Protein AF-A0A382ZQW2-F1 (afdb_monomer)

Structure (mmCIF, N/CA/C/O backbone):
data_AF-A0A382ZQW2-F1
#
_entry.id   AF-A0A382ZQW2-F1
#
loop_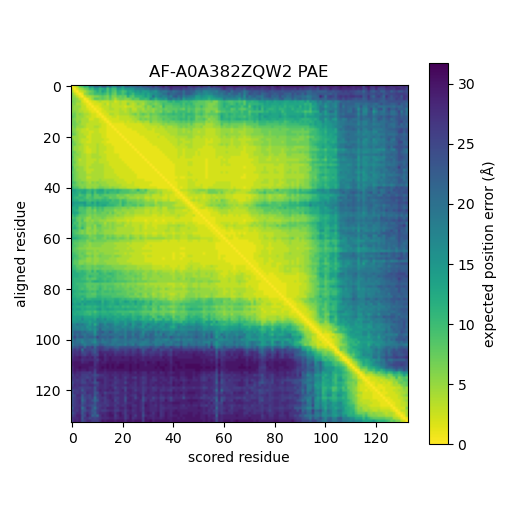
_atom_site.group_PDB
_atom_site.id
_atom_site.type_symbol
_atom_site.label_atom_id
_atom_site.label_alt_id
_atom_site.label_comp_id
_atom_site.label_asym_id
_atom_site.label_entity_id
_atom_site.label_seq_id
_atom_site.pdbx_PDB_ins_code
_atom_site.Cartn_x
_atom_site.Cartn_y
_atom_site.Cartn_z
_atom_site.occupancy
_atom_site.B_iso_or_equiv
_atom_site.auth_seq_id
_atom_site.auth_comp_id
_atom_site.auth_asym_id
_atom_site.auth_atom_id
_atom_site.pdbx_PDB_model_num
ATOM 1 N N . SER A 1 1 ? 8.620 21.632 -29.707 1.00 49.97 1 SER A N 1
ATOM 2 C CA . SER A 1 1 ? 8.388 20.172 -29.720 1.00 49.97 1 SER A CA 1
ATOM 3 C C . SER A 1 1 ? 9.063 19.569 -28.496 1.00 49.97 1 SER A C 1
ATOM 5 O O . SER A 1 1 ? 10.116 20.050 -28.101 1.00 49.97 1 SER A O 1
ATOM 7 N N . GLY A 1 2 ? 8.443 18.595 -27.824 1.00 59.66 2 GLY A N 1
ATOM 8 C CA . GLY A 1 2 ? 9.105 17.899 -26.714 1.00 59.66 2 GLY A CA 1
ATOM 9 C C . GLY A 1 2 ? 9.837 16.687 -27.275 1.00 59.66 2 GLY A C 1
ATOM 10 O O . GLY A 1 2 ? 9.207 15.895 -27.972 1.00 59.66 2 GLY A O 1
ATOM 11 N N . LYS A 1 3 ? 11.140 16.556 -27.000 1.00 65.94 3 LYS A N 1
ATOM 12 C CA . LYS A 1 3 ? 11.990 15.476 -27.540 1.00 65.94 3 LYS A CA 1
ATOM 13 C C . LYS A 1 3 ? 11.470 14.061 -27.207 1.00 65.94 3 LYS A C 1
ATOM 15 O O . LYS A 1 3 ? 11.739 13.139 -27.963 1.00 65.94 3 LYS A O 1
ATOM 20 N N . SER A 1 4 ? 10.660 13.921 -26.152 1.00 67.00 4 SER A N 1
ATOM 21 C CA . SER A 1 4 ? 10.093 12.649 -25.668 1.00 67.00 4 SER 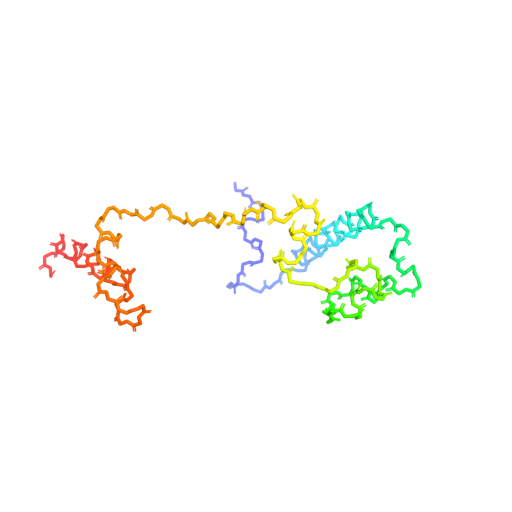A CA 1
ATOM 22 C C . SER A 1 4 ? 8.554 12.620 -25.661 1.00 67.00 4 SER A C 1
ATOM 24 O O . SER A 1 4 ? 7.954 11.952 -24.830 1.00 67.00 4 SER A O 1
ATOM 26 N N . LYS A 1 5 ? 7.876 13.352 -26.562 1.00 71.62 5 LYS A N 1
ATOM 27 C CA . LYS A 1 5 ? 6.392 13.369 -26.634 1.00 71.62 5 LYS A CA 1
ATOM 28 C C . LYS A 1 5 ? 5.744 12.027 -27.025 1.00 71.62 5 LYS A C 1
ATOM 30 O O . LYS A 1 5 ? 4.535 11.901 -26.895 1.00 71.62 5 LYS A O 1
ATOM 35 N N . SER A 1 6 ? 6.531 11.055 -27.482 1.00 78.25 6 SER A N 1
ATOM 36 C CA . SER A 1 6 ? 6.094 9.689 -27.814 1.00 78.25 6 SER A CA 1
ATOM 37 C C . SER A 1 6 ? 6.740 8.653 -26.882 1.00 78.25 6 SER A C 1
ATOM 39 O O . SER A 1 6 ? 7.195 7.613 -27.348 1.00 78.25 6 SER A O 1
ATOM 41 N N . PHE A 1 7 ? 6.875 8.981 -25.594 1.00 83.62 7 PHE A N 1
ATOM 42 C CA . PHE A 1 7 ? 7.412 8.071 -24.580 1.00 83.62 7 PHE A CA 1
ATOM 43 C C . PHE A 1 7 ? 6.539 6.810 -24.491 1.00 83.62 7 PHE A C 1
ATOM 45 O O . PHE A 1 7 ? 5.352 6.932 -24.192 1.00 83.62 7 PHE A O 1
ATOM 52 N N . LEU A 1 8 ? 7.125 5.637 -24.768 1.00 84.00 8 LEU A N 1
ATOM 53 C CA . LEU A 1 8 ? 6.441 4.329 -24.776 1.00 84.00 8 LEU A CA 1
ATOM 54 C C . LEU A 1 8 ? 5.144 4.307 -25.611 1.00 84.00 8 LEU A C 1
ATOM 56 O O . LEU A 1 8 ? 4.110 3.797 -25.186 1.00 84.00 8 LEU A O 1
ATOM 60 N N . ASP A 1 9 ? 5.208 4.888 -26.811 1.00 87.75 9 ASP A N 1
ATOM 61 C CA . ASP A 1 9 ? 4.132 4.843 -27.806 1.00 87.75 9 ASP A CA 1
ATOM 62 C C . ASP A 1 9 ? 3.810 3.381 -28.200 1.00 87.75 9 ASP A C 1
ATOM 64 O O . ASP A 1 9 ? 4.690 2.708 -28.743 1.00 87.75 9 ASP A O 1
ATOM 68 N N . PRO A 1 10 ? 2.575 2.883 -27.973 1.00 88.06 10 PRO A N 1
ATOM 69 C CA . PRO A 1 10 ? 2.223 1.475 -28.184 1.00 88.06 10 PRO A CA 1
ATOM 70 C C . PRO A 1 10 ? 2.222 1.059 -29.662 1.00 88.06 10 PRO A C 1
ATOM 72 O O . PRO A 1 10 ? 2.138 -0.128 -29.967 1.00 88.06 10 PRO A O 1
ATOM 75 N N . PHE A 1 11 ? 2.309 2.019 -30.588 1.00 90.56 11 PHE A N 1
ATOM 76 C CA . PHE A 1 11 ? 2.352 1.766 -32.029 1.00 90.56 11 PHE A CA 1
ATOM 77 C C . PHE A 1 11 ? 3.777 1.712 -32.593 1.00 90.56 11 PHE A C 1
ATOM 79 O O . PHE A 1 11 ? 3.958 1.608 -33.808 1.00 90.56 11 PHE A O 1
ATOM 86 N N . LYS A 1 12 ? 4.806 1.818 -31.744 1.00 86.19 12 LYS A N 1
ATOM 87 C CA . LYS A 1 12 ? 6.217 1.799 -32.149 1.00 86.19 12 LYS A CA 1
ATOM 88 C C . LYS A 1 12 ? 6.992 0.760 -31.353 1.00 86.19 12 LYS A C 1
ATOM 90 O O . LYS A 1 12 ? 6.625 0.407 -30.241 1.00 86.19 12 LYS A O 1
ATOM 95 N N . ALA A 1 13 ? 8.101 0.301 -31.930 1.00 88.00 13 ALA A N 1
ATOM 96 C CA . ALA A 1 13 ? 9.056 -0.511 -31.191 1.00 88.00 13 ALA A CA 1
ATOM 97 C C . ALA A 1 13 ? 9.610 0.278 -29.994 1.00 88.00 13 ALA A C 1
ATOM 99 O O . ALA A 1 13 ? 9.886 1.479 -30.095 1.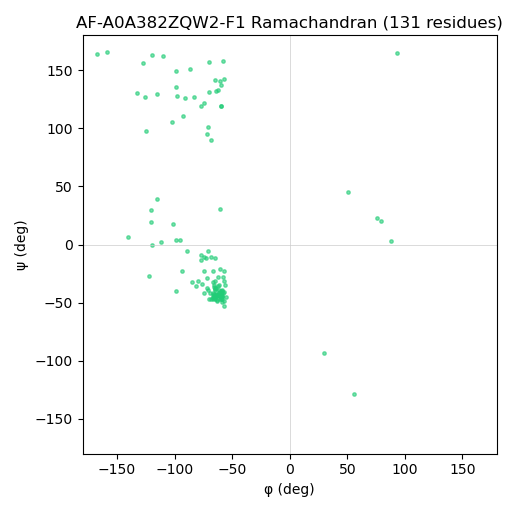00 88.00 13 ALA A O 1
ATOM 100 N N . GLU A 1 14 ? 9.776 -0.415 -28.872 1.00 88.44 14 GLU A N 1
ATOM 101 C CA . GLU A 1 14 ? 10.271 0.176 -27.636 1.00 88.44 14 GLU A CA 1
ATOM 102 C C . GLU A 1 14 ? 11.720 0.659 -27.788 1.00 88.44 14 GLU A C 1
ATOM 104 O O . GLU A 1 14 ? 12.560 0.015 -28.424 1.00 88.44 14 GLU A O 1
ATOM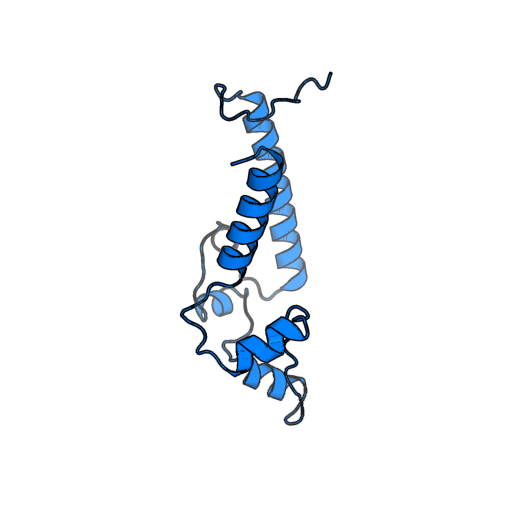 109 N N . LYS A 1 15 ? 12.023 1.803 -27.171 1.00 90.12 15 LYS A N 1
ATOM 110 C CA . LYS A 1 15 ? 13.374 2.369 -27.118 1.00 90.12 15 LYS A CA 1
ATOM 111 C C . LYS A 1 15 ? 14.020 2.021 -25.788 1.00 90.12 15 LYS A C 1
ATOM 113 O O . LYS A 1 15 ? 13.397 2.190 -24.740 1.00 90.12 15 LYS A O 1
ATOM 118 N N . LYS A 1 16 ? 15.283 1.591 -25.815 1.00 91.00 16 LYS A N 1
ATOM 119 C CA . LYS A 1 16 ? 16.018 1.212 -24.598 1.00 91.00 16 LYS A CA 1
ATOM 120 C C . LYS A 1 16 ? 16.099 2.369 -23.603 1.00 91.00 16 LYS A C 1
ATOM 122 O O . LYS A 1 16 ? 15.885 2.158 -22.414 1.00 91.00 16 LYS A O 1
ATOM 127 N N . GLU A 1 17 ? 16.298 3.588 -24.097 1.00 89.19 17 GLU A N 1
ATOM 128 C CA . GLU A 1 17 ? 16.388 4.794 -23.272 1.00 89.19 17 GLU A CA 1
ATOM 129 C C . GLU A 1 17 ? 15.072 5.085 -22.533 1.00 89.19 17 GLU A C 1
ATOM 131 O O . GLU A 1 17 ? 15.082 5.510 -21.377 1.00 89.19 17 GLU A O 1
ATOM 136 N N . ASP A 1 18 ? 13.928 4.830 -23.179 1.00 90.31 18 ASP A N 1
ATOM 137 C CA . ASP A 1 18 ? 12.612 5.031 -22.569 1.00 90.31 18 ASP A CA 1
ATOM 138 C C . ASP A 1 18 ? 12.345 3.980 -21.476 1.00 90.31 18 ASP A C 1
ATOM 140 O O . ASP A 1 18 ? 11.842 4.320 -20.403 1.00 90.31 18 ASP A O 1
ATOM 144 N N . ILE A 1 19 ? 12.749 2.723 -21.707 1.00 92.44 19 ILE A N 1
ATOM 145 C CA . ILE A 1 19 ? 12.656 1.634 -20.720 1.00 92.44 19 ILE A CA 1
ATOM 146 C C . ILE A 1 19 ? 13.531 1.931 -19.500 1.00 92.44 19 ILE A C 1
ATOM 148 O O . ILE A 1 19 ? 13.072 1.798 -18.366 1.00 92.44 19 ILE A O 1
ATOM 152 N N . GLU A 1 20 ? 14.785 2.332 -19.706 1.00 94.06 20 GLU A N 1
ATOM 153 C CA . GLU A 1 20 ? 15.708 2.670 -18.617 1.00 94.06 20 GLU A CA 1
ATOM 154 C C . GLU A 1 20 ? 15.174 3.830 -17.780 1.00 94.06 20 GLU A C 1
ATOM 156 O O . GLU A 1 20 ? 15.122 3.745 -16.550 1.00 94.06 20 GLU A O 1
ATOM 161 N N . ARG A 1 21 ? 14.679 4.885 -18.438 1.00 92.50 21 ARG A N 1
ATOM 162 C CA . ARG A 1 21 ? 14.041 6.012 -17.755 1.00 92.50 21 ARG A CA 1
ATOM 163 C C . ARG A 1 21 ? 12.819 5.569 -16.952 1.00 92.50 21 ARG A C 1
ATOM 165 O O . ARG A 1 21 ? 12.647 6.026 -15.823 1.00 92.50 21 ARG A O 1
ATOM 172 N N . LEU A 1 22 ? 11.979 4.694 -17.507 1.00 94.19 22 LEU A N 1
ATOM 173 C CA . LEU A 1 22 ? 10.812 4.168 -16.802 1.00 94.19 22 LEU A CA 1
ATOM 174 C C . LEU A 1 22 ? 11.225 3.354 -15.569 1.00 94.19 22 LEU A C 1
ATOM 176 O O . LEU A 1 22 ? 10.644 3.547 -14.504 1.00 94.19 22 LEU A O 1
ATOM 180 N N . LYS A 1 23 ? 12.235 2.488 -15.690 1.00 95.75 23 LYS A N 1
ATOM 181 C CA . LYS A 1 23 ? 12.742 1.682 -14.571 1.00 95.75 23 LYS A CA 1
ATOM 182 C C . LYS A 1 23 ? 13.252 2.550 -13.427 1.00 95.75 23 LYS A C 1
ATOM 184 O O . LYS A 1 23 ? 12.903 2.287 -12.286 1.00 95.75 23 LYS A O 1
ATOM 189 N N . ILE A 1 24 ? 13.990 3.621 -13.726 1.00 96.81 24 ILE A N 1
ATOM 190 C CA . ILE A 1 24 ? 14.457 4.574 -12.705 1.00 96.81 24 ILE A CA 1
ATOM 191 C C . ILE A 1 24 ? 13.272 5.196 -11.955 1.00 96.81 24 ILE A C 1
ATOM 193 O O . ILE A 1 24 ? 13.289 5.284 -10.731 1.00 96.81 24 ILE A O 1
ATOM 197 N N . ILE A 1 25 ? 12.227 5.605 -12.677 1.00 96.38 25 ILE A N 1
ATOM 198 C CA . ILE A 1 25 ? 11.020 6.181 -12.068 1.00 96.38 25 ILE A CA 1
ATOM 199 C C . ILE A 1 25 ? 10.300 5.142 -11.196 1.00 96.38 25 ILE A C 1
ATOM 201 O O . ILE A 1 25 ? 9.867 5.466 -10.093 1.00 96.38 25 ILE A O 1
ATOM 205 N N . GLN A 1 26 ? 10.171 3.901 -11.670 1.00 96.62 26 GLN A N 1
ATOM 206 C CA . GLN A 1 26 ? 9.530 2.822 -10.913 1.00 96.62 26 GLN A CA 1
ATOM 207 C C . GLN A 1 26 ? 10.302 2.473 -9.638 1.00 96.62 26 GLN A C 1
ATOM 209 O O . GLN A 1 26 ? 9.672 2.337 -8.592 1.00 96.62 26 GLN A O 1
ATOM 214 N N . GLU A 1 27 ? 11.633 2.405 -9.703 1.00 96.88 27 GLU A N 1
ATOM 215 C CA . GLU A 1 27 ? 12.491 2.156 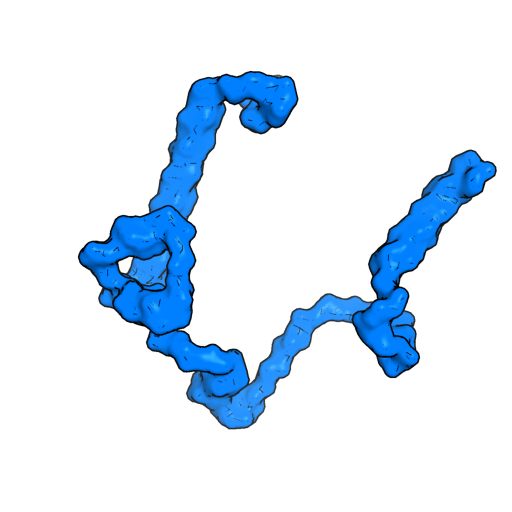-8.539 1.00 96.88 27 GLU A CA 1
ATOM 216 C C . GLU A 1 27 ? 12.301 3.252 -7.486 1.00 96.88 27 GLU A C 1
ATOM 218 O O . GLU A 1 27 ? 12.009 2.964 -6.330 1.00 96.88 27 GLU 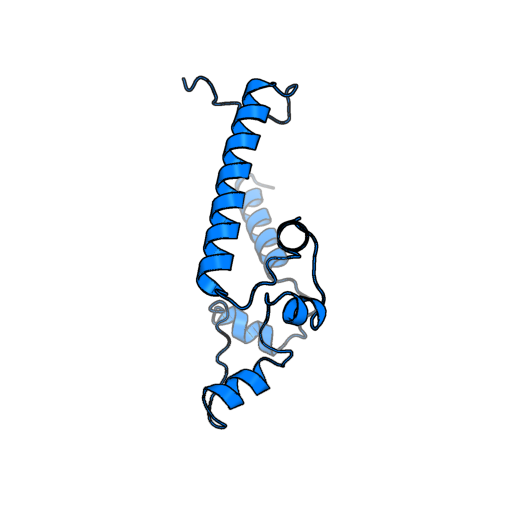A O 1
ATOM 223 N N . GLN A 1 28 ? 12.319 4.523 -7.900 1.00 97.62 28 GLN A N 1
ATOM 224 C CA . GLN A 1 28 ? 12.067 5.649 -6.994 1.00 97.62 28 GLN A CA 1
ATOM 225 C C . GLN A 1 28 ? 10.678 5.579 -6.342 1.00 97.62 28 GLN A C 1
ATOM 227 O O . GLN A 1 28 ? 10.515 5.895 -5.162 1.00 97.62 28 GLN A O 1
ATOM 232 N N . ILE A 1 29 ? 9.647 5.181 -7.093 1.00 97.94 29 ILE A N 1
ATOM 233 C CA . ILE A 1 29 ? 8.293 5.003 -6.548 1.00 97.94 29 ILE A CA 1
ATOM 234 C C . ILE A 1 29 ? 8.267 3.847 -5.538 1.00 97.94 29 ILE A C 1
ATOM 236 O O . ILE A 1 29 ? 7.649 3.980 -4.478 1.00 97.94 29 ILE A O 1
ATOM 240 N N . HIS A 1 30 ? 8.941 2.736 -5.841 1.00 96.94 30 HIS A N 1
ATOM 241 C CA . HIS A 1 30 ? 9.025 1.567 -4.966 1.00 96.94 30 HIS A CA 1
ATOM 242 C C . HIS A 1 30 ? 9.776 1.880 -3.669 1.00 96.94 30 HIS A C 1
ATOM 244 O O . HIS A 1 30 ? 9.249 1.613 -2.589 1.00 96.94 30 HIS A O 1
ATOM 250 N N . GLU A 1 31 ? 10.918 2.561 -3.740 1.00 97.00 31 GLU A N 1
ATOM 251 C CA . GLU A 1 31 ? 11.672 3.029 -2.570 1.00 97.00 31 GLU A CA 1
ATOM 252 C C . GLU A 1 31 ? 10.831 3.954 -1.678 1.00 97.00 31 GLU A C 1
ATOM 254 O O . GLU A 1 31 ? 10.780 3.783 -0.453 1.00 97.00 31 GLU A O 1
ATOM 259 N N . ASN A 1 32 ? 10.108 4.904 -2.282 1.00 97.94 32 ASN A N 1
ATOM 260 C CA . ASN A 1 32 ? 9.208 5.803 -1.557 1.00 97.94 32 ASN A CA 1
ATOM 261 C C . ASN A 1 32 ? 8.082 5.036 -0.851 1.00 97.94 32 ASN A C 1
ATOM 263 O O . ASN A 1 32 ? 7.753 5.334 0.301 1.00 97.94 32 ASN A O 1
ATOM 267 N N . PHE A 1 33 ? 7.512 4.026 -1.511 1.00 96.62 33 PHE A N 1
ATOM 268 C CA . PHE A 1 33 ? 6.506 3.151 -0.917 1.00 96.62 33 PHE A CA 1
ATOM 269 C C . PHE A 1 33 ? 7.070 2.366 0.275 1.00 96.62 33 PHE A C 1
ATOM 271 O O . PHE A 1 33 ? 6.470 2.381 1.354 1.00 96.62 33 PHE A O 1
ATOM 278 N N . ILE A 1 34 ? 8.242 1.741 0.123 1.00 95.31 34 ILE A N 1
ATOM 279 C CA . ILE A 1 34 ? 8.920 1.007 1.202 1.00 95.31 34 ILE A CA 1
ATOM 280 C C . ILE A 1 34 ? 9.162 1.930 2.396 1.00 95.31 34 ILE A C 1
ATOM 282 O O . ILE A 1 34 ? 8.825 1.584 3.531 1.00 95.31 34 ILE A O 1
ATOM 286 N N . SER A 1 35 ? 9.716 3.118 2.149 1.00 95.62 35 SER A N 1
ATOM 287 C CA . SER A 1 35 ? 9.996 4.117 3.181 1.00 95.62 35 SER A CA 1
ATOM 288 C C . SER A 1 35 ? 8.727 4.525 3.932 1.00 95.62 35 SER A C 1
ATOM 290 O O . SER A 1 35 ? 8.696 4.502 5.167 1.00 95.62 35 SER A O 1
ATOM 292 N N . TYR A 1 36 ? 7.640 4.806 3.207 1.00 96.75 36 TYR A N 1
ATOM 293 C CA . TYR A 1 36 ? 6.345 5.142 3.796 1.00 96.75 36 TYR A CA 1
ATOM 294 C C . TYR A 1 36 ? 5.818 4.019 4.698 1.00 96.75 36 TYR A C 1
ATOM 296 O O . TYR A 1 36 ? 5.455 4.261 5.853 1.00 96.75 36 TYR A O 1
ATOM 304 N N . VAL A 1 37 ? 5.811 2.778 4.208 1.00 95.50 37 VAL A N 1
ATOM 305 C CA . VAL A 1 37 ? 5.312 1.623 4.967 1.00 95.50 37 VAL A CA 1
ATOM 306 C C . VAL A 1 37 ? 6.166 1.378 6.212 1.00 95.50 37 VAL A C 1
ATOM 308 O O . VAL A 1 37 ? 5.618 1.215 7.307 1.00 95.50 37 VAL A O 1
ATOM 311 N N . LYS A 1 38 ? 7.496 1.432 6.089 1.00 93.69 38 LYS A N 1
ATOM 312 C CA . LYS A 1 38 ? 8.419 1.298 7.225 1.00 93.69 38 LYS A CA 1
ATOM 313 C C . LYS A 1 38 ? 8.210 2.381 8.273 1.00 93.69 38 LYS A C 1
ATOM 315 O O . LYS A 1 38 ? 8.153 2.059 9.456 1.00 93.69 38 LYS A O 1
ATOM 320 N N . ASN A 1 39 ? 8.041 3.638 7.867 1.00 95.50 39 ASN A N 1
ATOM 321 C CA . ASN A 1 39 ? 7.783 4.739 8.794 1.00 95.50 39 ASN A CA 1
ATOM 322 C C . ASN A 1 39 ? 6.486 4.507 9.591 1.00 95.50 39 ASN A C 1
ATOM 324 O O . ASN A 1 39 ? 6.458 4.670 10.809 1.00 95.50 39 ASN A O 1
ATOM 328 N N . ARG A 1 40 ? 5.424 4.041 8.924 1.00 95.81 40 ARG A N 1
ATOM 329 C CA . ARG A 1 40 ? 4.108 3.834 9.548 1.00 95.81 40 ARG A CA 1
ATOM 330 C C . ARG A 1 40 ? 4.021 2.588 10.427 1.00 95.81 40 ARG A C 1
ATOM 332 O O . ARG A 1 40 ? 3.278 2.606 11.408 1.00 95.81 40 ARG A O 1
ATOM 339 N N . ARG A 1 41 ? 4.716 1.503 10.077 1.00 94.62 41 ARG A N 1
ATOM 340 C CA . ARG A 1 41 ? 4.689 0.234 10.833 1.00 94.62 41 ARG A CA 1
ATOM 341 C C . ARG A 1 41 ? 5.815 0.135 11.868 1.00 94.62 41 ARG A C 1
ATOM 343 O O . ARG A 1 41 ? 5.676 -0.603 12.844 1.00 94.62 41 ARG A O 1
ATOM 350 N N . GLY A 1 42 ? 6.901 0.885 11.692 1.00 89.44 42 GLY A N 1
ATOM 351 C CA . GLY A 1 42 ? 8.030 0.947 12.616 1.00 89.44 42 GLY A CA 1
ATOM 352 C C . GLY A 1 42 ? 8.636 -0.430 12.893 1.00 89.44 42 GLY A C 1
ATOM 353 O O . GLY A 1 42 ? 8.927 -1.198 11.978 1.00 89.44 42 GLY A O 1
ATOM 354 N N . LEU A 1 43 ? 8.789 -0.756 14.178 1.00 90.12 43 LEU A N 1
ATOM 355 C CA . LEU A 1 43 ? 9.389 -2.013 14.645 1.00 90.12 43 LEU A CA 1
ATOM 356 C C . LEU A 1 43 ? 8.516 -3.257 14.411 1.00 90.12 43 LEU A C 1
ATOM 358 O O . LEU A 1 43 ? 8.976 -4.363 14.678 1.00 90.12 43 LEU A O 1
ATOM 362 N N . LYS A 1 44 ? 7.275 -3.103 13.927 1.00 92.62 44 LYS A N 1
ATOM 363 C CA . LYS A 1 44 ? 6.379 -4.242 13.680 1.00 92.62 44 LYS A CA 1
ATOM 364 C C . LYS A 1 44 ? 6.812 -5.080 12.478 1.00 92.62 44 LYS A C 1
ATOM 366 O O . LYS A 1 44 ? 6.533 -6.272 12.460 1.00 92.62 44 LYS A O 1
ATOM 371 N N . ILE A 1 45 ? 7.471 -4.476 11.485 1.00 92.88 45 ILE A N 1
ATOM 372 C CA . ILE A 1 45 ? 7.889 -5.184 10.268 1.00 92.88 45 ILE A CA 1
ATOM 373 C C . ILE A 1 45 ? 9.021 -6.159 10.583 1.00 92.88 45 ILE A C 1
ATOM 375 O O . ILE A 1 45 ? 10.044 -5.791 11.169 1.00 92.88 45 ILE A O 1
ATOM 379 N N . LYS A 1 46 ? 8.871 -7.398 10.112 1.00 89.06 46 LYS A N 1
ATOM 380 C CA . LYS A 1 46 ? 9.915 -8.420 10.192 1.00 89.06 46 LYS A CA 1
ATOM 381 C C . LYS A 1 46 ? 11.073 -8.113 9.243 1.00 89.06 46 LYS A C 1
ATOM 383 O O . LYS A 1 46 ? 11.011 -8.398 8.050 1.00 89.06 46 LYS A O 1
ATOM 388 N N . LYS A 1 47 ? 12.164 -7.569 9.793 1.00 85.44 47 LYS A N 1
ATOM 389 C CA . LYS A 1 47 ? 13.379 -7.198 9.038 1.00 85.44 47 LYS A CA 1
ATOM 390 C C . LYS A 1 47 ? 14.007 -8.365 8.266 1.00 85.44 47 LYS A C 1
ATOM 392 O O . LYS A 1 47 ? 14.575 -8.158 7.205 1.00 85.44 47 LYS A O 1
ATOM 397 N N . ASN A 1 48 ? 13.892 -9.590 8.777 1.00 89.25 48 ASN A N 1
ATOM 398 C CA . ASN A 1 48 ? 14.421 -10.789 8.123 1.00 89.25 48 ASN A CA 1
ATOM 399 C C . ASN A 1 48 ? 13.626 -11.225 6.880 1.00 89.25 48 ASN A C 1
ATOM 401 O O . ASN A 1 48 ? 14.098 -12.086 6.148 1.00 89.25 48 ASN A O 1
ATOM 405 N N . GLN A 1 49 ? 12.436 -10.664 6.649 1.00 89.12 49 GLN A N 1
ATOM 406 C CA . GLN A 1 49 ? 11.563 -11.000 5.518 1.00 89.12 49 GLN A CA 1
ATOM 407 C C . GLN A 1 49 ? 11.286 -9.783 4.632 1.00 89.12 49 GLN A C 1
ATOM 409 O O . GLN A 1 49 ? 10.319 -9.761 3.882 1.00 89.12 49 GLN A O 1
ATOM 414 N N . GLU A 1 50 ? 12.117 -8.746 4.714 1.00 89.50 50 GLU A N 1
ATOM 415 C CA . GLU A 1 50 ? 11.851 -7.467 4.060 1.00 89.50 50 GLU A CA 1
ATOM 416 C C . GLU A 1 50 ? 11.769 -7.576 2.527 1.00 89.50 50 GLU A C 1
ATOM 418 O O . GLU A 1 50 ? 10.846 -7.043 1.914 1.00 89.50 50 GLU A O 1
ATOM 423 N N . THR A 1 51 ? 12.682 -8.330 1.913 1.00 90.56 51 THR A N 1
ATOM 424 C CA . THR A 1 51 ? 12.674 -8.609 0.469 1.00 90.56 51 THR A CA 1
ATOM 425 C C . THR A 1 51 ? 11.419 -9.355 0.029 1.00 90.56 51 THR A C 1
ATOM 427 O O . THR A 1 51 ? 10.851 -9.041 -1.013 1.00 90.56 51 THR A O 1
ATOM 430 N N . GLU A 1 52 ? 10.949 -10.308 0.835 1.00 92.25 52 GLU A N 1
ATOM 431 C CA . GLU A 1 52 ? 9.700 -11.032 0.587 1.00 92.25 52 GLU A CA 1
ATOM 432 C C . GLU A 1 52 ? 8.500 -10.076 0.710 1.00 92.25 52 GLU A C 1
ATOM 434 O O . GLU A 1 52 ? 7.661 -10.018 -0.187 1.00 92.25 52 GLU A O 1
ATOM 439 N N . ILE A 1 53 ? 8.453 -9.258 1.766 1.00 94.69 53 ILE A N 1
ATOM 440 C CA . ILE A 1 53 ? 7.362 -8.315 2.061 1.00 94.69 53 ILE A CA 1
ATOM 441 C C . ILE A 1 53 ? 7.137 -7.310 0.925 1.00 94.69 53 ILE A C 1
ATOM 443 O O . ILE A 1 53 ? 5.987 -7.023 0.591 1.00 94.69 53 ILE A O 1
ATOM 447 N N . PHE A 1 54 ? 8.210 -6.786 0.328 1.00 95.00 54 PHE A N 1
ATOM 448 C CA . PHE A 1 54 ? 8.145 -5.746 -0.707 1.00 95.00 54 PHE A CA 1
ATOM 449 C C . PHE A 1 54 ? 8.325 -6.272 -2.140 1.00 95.00 54 PHE A C 1
ATOM 451 O O . PHE A 1 54 ? 8.552 -5.488 -3.059 1.00 95.00 54 PHE A O 1
ATOM 458 N N . SER A 1 55 ? 8.165 -7.582 -2.343 1.00 93.50 55 SER A N 1
ATOM 459 C CA . SER A 1 55 ? 8.282 -8.255 -3.648 1.00 93.50 55 SER A CA 1
ATOM 460 C C . SER A 1 55 ? 7.097 -8.039 -4.602 1.00 93.50 55 SER A C 1
ATOM 462 O O . SER A 1 55 ? 7.168 -8.423 -5.766 1.00 93.50 55 SER A O 1
ATOM 464 N N . GLY A 1 56 ? 5.989 -7.46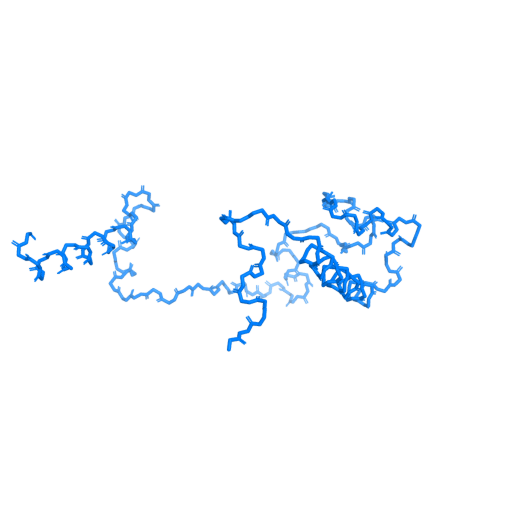8 -4.117 1.00 92.88 56 GLY A N 1
ATOM 465 C CA . GLY A 1 56 ? 4.727 -7.374 -4.864 1.00 92.88 56 GLY A CA 1
ATOM 466 C C . GLY A 1 56 ? 3.806 -8.591 -4.706 1.00 92.88 56 GLY A C 1
ATOM 467 O O . GLY A 1 56 ? 2.734 -8.626 -5.308 1.00 92.88 56 GLY A O 1
ATOM 468 N N . LEU A 1 57 ? 4.185 -9.573 -3.881 1.00 94.56 57 LEU A N 1
ATOM 469 C CA . LEU A 1 57 ? 3.316 -10.688 -3.502 1.00 94.56 57 LEU A CA 1
ATOM 470 C C . LEU A 1 57 ? 2.172 -10.248 -2.575 1.00 94.56 57 LEU A C 1
ATOM 472 O O . LEU A 1 57 ? 2.247 -9.238 -1.872 1.00 94.56 57 LEU A O 1
ATOM 476 N N . PHE A 1 58 ? 1.106 -11.048 -2.561 1.00 94.50 58 PHE A N 1
ATOM 477 C CA . PHE A 1 58 ? -0.064 -10.840 -1.714 1.00 94.50 58 PHE A CA 1
ATOM 478 C C . PHE A 1 58 ? -0.022 -11.714 -0.457 1.00 94.50 58 PHE A C 1
ATOM 480 O O . PHE A 1 58 ? 0.468 -12.842 -0.468 1.00 94.50 58 PHE A O 1
ATOM 487 N N . TRP A 1 59 ? -0.606 -11.201 0.627 1.00 95.25 59 TRP A N 1
ATOM 488 C CA . TRP A 1 59 ? -0.625 -11.864 1.930 1.00 95.25 59 TRP A CA 1
ATOM 489 C C . TRP A 1 59 ? -2.052 -12.009 2.441 1.00 95.25 59 TRP A C 1
ATOM 491 O O . TRP A 1 59 ? -2.789 -11.030 2.548 1.00 95.25 59 TRP A O 1
ATOM 501 N N . VAL A 1 60 ? -2.437 -13.233 2.797 1.00 95.81 60 VAL A N 1
ATOM 502 C CA . VAL A 1 60 ? -3.755 -13.511 3.375 1.00 95.81 60 VAL A CA 1
ATOM 503 C C . VAL A 1 60 ? -3.724 -13.236 4.876 1.00 95.81 60 VAL A C 1
ATOM 505 O O . VAL A 1 60 ? -2.881 -13.795 5.574 1.00 95.81 60 VAL A O 1
ATO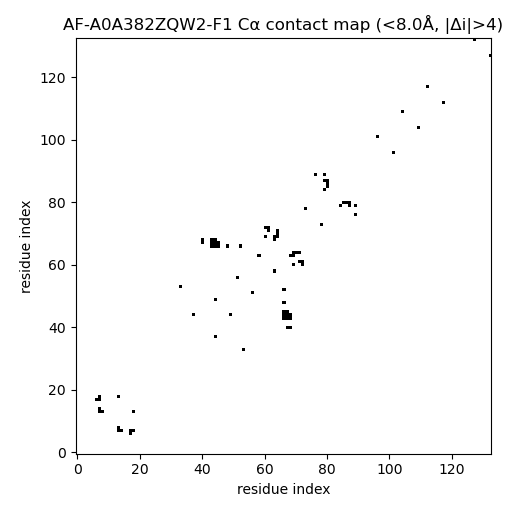M 508 N N . GLY A 1 61 ? -4.666 -12.419 5.359 1.00 94.25 61 GLY A N 1
ATOM 509 C CA . GLY A 1 61 ? -5.046 -12.235 6.770 1.00 94.25 61 GLY A CA 1
ATOM 510 C C . GLY A 1 61 ? -3.931 -12.459 7.796 1.00 94.25 61 GLY A C 1
ATOM 511 O O . GLY A 1 61 ? -3.168 -11.545 8.103 1.00 94.25 61 GLY A O 1
ATOM 512 N N . GLN A 1 62 ? -3.839 -13.689 8.312 1.00 96.25 62 GLN A N 1
ATOM 513 C CA . GLN A 1 62 ? -2.886 -14.068 9.357 1.00 96.25 62 GLN A CA 1
ATOM 514 C C . GLN A 1 62 ? -1.423 -13.847 8.952 1.00 96.25 62 GLN A C 1
ATOM 516 O O . GLN A 1 62 ? -0.661 -13.259 9.710 1.00 96.25 62 GLN A O 1
ATOM 521 N N . LYS A 1 63 ? -1.035 -14.220 7.727 1.00 95.19 63 LYS A N 1
ATOM 522 C CA . LYS A 1 63 ? 0.337 -14.028 7.237 1.00 95.19 63 LYS A CA 1
ATOM 523 C C . LYS A 1 63 ? 0.710 -12.544 7.189 1.00 95.19 63 LYS A C 1
ATOM 525 O O . LYS A 1 63 ? 1.847 -12.195 7.487 1.00 95.19 63 LYS A O 1
ATOM 530 N N . ALA A 1 64 ? -0.237 -11.661 6.864 1.00 95.50 64 ALA A N 1
ATOM 531 C CA . ALA A 1 64 ? 0.002 -10.218 6.887 1.00 95.50 64 ALA A CA 1
ATOM 532 C C . ALA A 1 64 ? 0.261 -9.704 8.314 1.00 95.50 64 ALA A C 1
ATOM 534 O O . ALA A 1 64 ? 1.105 -8.829 8.506 1.00 95.50 64 ALA A O 1
ATOM 535 N N . ILE A 1 65 ? -0.425 -10.257 9.318 1.00 95.94 65 ILE A N 1
ATOM 536 C CA . ILE A 1 65 ? -0.170 -9.949 10.733 1.00 95.94 65 ILE A CA 1
ATOM 537 C C . ILE A 1 65 ? 1.203 -10.472 11.142 1.00 95.94 65 ILE A C 1
ATOM 539 O O . ILE A 1 65 ? 1.997 -9.726 11.710 1.00 95.94 65 ILE A O 1
ATOM 543 N N . ASP A 1 66 ? 1.526 -11.713 10.778 1.00 93.94 66 ASP A N 1
ATOM 544 C CA . ASP A 1 66 ? 2.803 -12.334 11.120 1.00 93.94 66 ASP A CA 1
ATOM 545 C C . ASP A 1 66 ? 3.988 -11.567 10.524 1.00 93.94 66 ASP A C 1
ATOM 547 O O . ASP A 1 66 ? 5.038 -11.495 11.155 1.00 93.94 66 ASP A O 1
ATOM 551 N N . LEU A 1 67 ? 3.845 -10.995 9.326 1.00 94.94 67 LEU A N 1
ATOM 552 C CA . LEU A 1 67 ? 4.852 -10.139 8.681 1.00 94.94 67 LEU A CA 1
ATOM 553 C C . LEU A 1 67 ? 4.898 -8.714 9.260 1.00 94.94 67 LEU A C 1
ATOM 555 O O . LEU A 1 67 ? 5.796 -7.934 8.930 1.00 94.94 67 LEU A O 1
ATOM 559 N N . GLY A 1 68 ? 3.940 -8.364 10.117 1.00 94.62 68 GLY A N 1
ATOM 560 C CA . GLY A 1 68 ? 3.827 -7.045 10.718 1.00 94.62 68 GLY A CA 1
ATOM 561 C C . GLY A 1 68 ? 3.211 -5.997 9.802 1.00 94.62 68 GLY A C 1
ATOM 562 O O . GLY A 1 68 ? 3.385 -4.808 10.062 1.00 94.62 68 GLY A O 1
ATOM 563 N N . LEU A 1 69 ? 2.483 -6.398 8.758 1.00 94.81 69 LEU A N 1
ATOM 564 C CA . LEU A 1 69 ? 1.764 -5.515 7.830 1.00 94.81 69 LEU A CA 1
ATOM 565 C C . LEU A 1 69 ? 0.370 -5.130 8.340 1.00 94.81 69 LEU A C 1
ATOM 567 O O . LEU A 1 69 ? -0.074 -4.007 8.111 1.00 94.81 69 LEU A O 1
ATOM 571 N N . ALA A 1 70 ? -0.286 -6.027 9.074 1.00 95.19 70 ALA A N 1
ATOM 572 C CA . ALA A 1 70 ? -1.576 -5.797 9.724 1.00 95.19 70 ALA A CA 1
ATOM 573 C C . ALA A 1 70 ? -1.463 -5.967 11.246 1.00 95.19 70 ALA A C 1
ATOM 575 O O . ALA A 1 70 ? -0.476 -6.504 11.745 1.00 95.19 70 ALA A O 1
ATOM 576 N N . ASP A 1 71 ? -2.442 -5.453 11.991 1.00 92.81 71 ASP A N 1
ATOM 577 C CA . ASP A 1 71 ? -2.463 -5.555 13.457 1.00 92.81 71 ASP A CA 1
ATOM 578 C C . ASP A 1 71 ? -3.359 -6.699 13.945 1.00 92.81 71 ASP A C 1
ATOM 580 O O . ASP A 1 71 ? -2.980 -7.414 14.865 1.00 92.81 71 ASP A O 1
ATOM 584 N N . GLU A 1 72 ? -4.518 -6.895 13.314 1.00 93.81 72 GLU A N 1
ATOM 585 C CA . GLU A 1 72 ? -5.491 -7.918 13.702 1.00 93.81 72 GLU A CA 1
ATOM 586 C C . GLU A 1 72 ? -6.441 -8.272 12.548 1.00 93.81 72 GLU A C 1
ATOM 588 O O . GLU A 1 72 ? -6.522 -7.555 11.545 1.00 93.81 72 GLU A O 1
ATOM 593 N N . ILE A 1 73 ? -7.166 -9.385 12.701 1.00 95.38 73 ILE A N 1
ATOM 594 C CA . ILE A 1 73 ? -8.279 -9.777 11.828 1.00 95.38 73 ILE A CA 1
ATOM 595 C C . ILE A 1 73 ? -9.578 -9.352 12.512 1.00 95.38 73 ILE A C 1
ATOM 597 O O . ILE A 1 73 ? -9.821 -9.725 13.656 1.00 95.38 73 ILE A O 1
ATOM 601 N N . GLY A 1 74 ? -10.438 -8.615 11.809 1.00 93.62 74 GLY A N 1
ATOM 602 C CA . GLY A 1 74 ? -11.717 -8.185 12.368 1.00 93.62 74 GLY A CA 1
ATOM 603 C C . GLY A 1 74 ? -12.683 -7.626 11.330 1.00 93.62 74 GLY A C 1
ATOM 604 O O . GLY A 1 74 ? -12.297 -7.287 10.210 1.00 93.62 74 GLY A O 1
ATOM 605 N N . SER A 1 75 ? -13.957 -7.524 11.713 1.00 93.94 75 SER A N 1
ATOM 606 C CA . SER A 1 75 ? -14.981 -6.868 10.901 1.00 93.94 75 SER A CA 1
ATOM 607 C C . SER A 1 75 ? -15.014 -5.363 11.177 1.00 93.94 75 SER A C 1
ATOM 609 O O . SER A 1 75 ? -14.747 -4.908 12.290 1.00 93.94 75 SER A O 1
ATOM 611 N N . ILE A 1 76 ? -15.414 -4.564 10.184 1.00 91.50 76 ILE A N 1
ATOM 612 C CA . ILE A 1 76 ? -15.503 -3.103 10.334 1.00 91.50 76 ILE A CA 1
ATOM 613 C C . ILE A 1 76 ? -16.412 -2.680 11.502 1.00 91.50 76 ILE A C 1
ATOM 615 O O . ILE A 1 76 ? -16.123 -1.708 12.196 1.00 91.50 76 ILE A O 1
ATOM 619 N N . HIS A 1 77 ? -17.491 -3.430 11.750 1.00 91.88 77 HIS A N 1
ATOM 620 C CA . HIS A 1 77 ? -18.439 -3.148 12.825 1.00 91.88 77 HIS A CA 1
ATOM 621 C C . HIS A 1 77 ? -17.817 -3.387 14.199 1.00 91.88 77 HIS A C 1
ATOM 623 O O . HIS A 1 77 ? -18.024 -2.576 15.105 1.00 91.88 77 HIS A O 1
ATOM 629 N N . ASP A 1 78 ? -17.054 -4.469 14.344 1.00 92.19 78 ASP A N 1
ATOM 630 C CA . ASP A 1 78 ? -16.419 -4.831 15.609 1.00 92.19 78 ASP A CA 1
ATOM 631 C C . ASP A 1 78 ? -15.300 -3.846 15.946 1.00 92.19 78 ASP A C 1
ATOM 633 O O . ASP A 1 78 ? -15.304 -3.273 17.036 1.00 92.19 78 ASP A O 1
ATOM 637 N N . ILE A 1 79 ? -14.438 -3.528 14.973 1.00 93.81 79 ILE A N 1
ATOM 638 C CA . ILE A 1 79 ? -13.336 -2.571 15.150 1.00 93.81 79 ILE A CA 1
ATOM 639 C C . ILE A 1 79 ? -13.853 -1.172 15.498 1.00 93.81 79 ILE A C 1
ATOM 641 O O . ILE A 1 79 ? -13.317 -0.506 16.386 1.00 93.81 79 ILE A O 1
ATOM 645 N N . ILE A 1 80 ? -14.923 -0.708 14.844 1.00 94.12 80 ILE A N 1
ATOM 646 C CA . ILE A 1 80 ? -15.502 0.609 15.138 1.00 94.12 80 ILE A CA 1
ATOM 647 C C . ILE A 1 80 ? -16.109 0.642 16.541 1.00 94.12 80 ILE A C 1
ATOM 649 O O . ILE A 1 80 ? -15.883 1.606 17.275 1.00 94.12 80 ILE A O 1
ATOM 653 N N . LYS A 1 81 ? -16.838 -0.401 16.951 1.00 93.69 81 LYS A N 1
ATOM 654 C CA . LYS A 1 81 ? -17.392 -0.482 18.311 1.00 93.69 81 LYS A CA 1
ATOM 655 C C . LYS A 1 81 ? -16.296 -0.576 19.370 1.00 93.69 81 LYS A C 1
ATOM 657 O O . LYS A 1 81 ? -16.442 0.033 20.427 1.00 93.69 81 LYS A O 1
ATOM 662 N N . GLN A 1 82 ? -15.219 -1.307 19.095 1.00 93.25 82 GLN A N 1
ATOM 663 C CA . GLN A 1 82 ? -14.072 -1.444 19.990 1.00 93.25 82 GLN A CA 1
ATOM 664 C C . GLN A 1 82 ? -13.324 -0.117 20.150 1.00 93.25 82 GLN A C 1
ATOM 666 O O . GLN A 1 82 ? -13.012 0.275 21.270 1.00 93.25 82 GLN A O 1
ATOM 671 N N . ARG A 1 83 ? -13.075 0.608 19.052 1.00 93.75 83 ARG A N 1
ATOM 672 C CA . ARG A 1 83 ? -12.289 1.852 19.072 1.00 93.75 83 ARG A CA 1
ATOM 673 C C . ARG A 1 83 ? -13.090 3.084 19.503 1.00 93.75 83 ARG A C 1
ATOM 675 O O . ARG A 1 83 ? -12.537 3.961 20.157 1.00 93.75 83 ARG A O 1
ATOM 682 N N . PHE A 1 84 ? -14.367 3.171 19.132 1.00 94.69 84 PHE A N 1
ATOM 683 C CA . PHE A 1 84 ? -15.194 4.376 19.313 1.00 94.69 84 PHE A CA 1
ATOM 684 C C . PHE A 1 84 ? -16.430 4.156 20.204 1.00 94.69 84 PHE A C 1
ATOM 686 O O . PHE A 1 84 ? -17.197 5.087 20.449 1.00 94.69 84 PHE A O 1
ATOM 693 N N . GLY A 1 85 ? -16.630 2.937 20.712 1.00 94.81 85 GLY A N 1
ATOM 694 C CA . GLY A 1 85 ? -17.699 2.580 21.642 1.00 94.81 85 GLY A CA 1
ATOM 695 C C . GLY A 1 85 ? -18.972 2.044 20.980 1.00 94.81 85 GLY A C 1
ATOM 696 O O . GLY A 1 85 ? -19.234 2.220 19.791 1.00 94.81 85 GLY A O 1
ATOM 697 N N . LYS A 1 86 ? -19.834 1.413 21.791 1.00 92.50 86 LYS A N 1
ATOM 698 C CA . LYS A 1 86 ? -21.063 0.725 21.333 1.00 92.50 86 LYS A CA 1
ATOM 699 C C . LYS A 1 86 ? -22.075 1.631 20.618 1.00 92.50 86 LYS A C 1
ATOM 701 O O . LYS A 1 86 ? -22.933 1.129 19.900 1.00 92.50 86 LYS A O 1
ATOM 706 N N . LYS A 1 87 ? -21.999 2.948 20.834 1.00 93.50 87 LYS A N 1
ATOM 707 C CA . LYS A 1 87 ? -22.896 3.946 20.227 1.00 93.50 87 LYS A CA 1
ATOM 708 C C . LYS A 1 87 ? -22.387 4.478 18.881 1.00 93.50 87 LYS A C 1
ATOM 710 O O . LYS A 1 87 ? -23.103 5.251 18.245 1.00 93.50 87 LYS A O 1
ATOM 715 N N . ALA A 1 88 ? -21.180 4.100 18.453 1.00 94.12 88 ALA A N 1
ATOM 716 C CA . ALA A 1 88 ? -20.624 4.526 17.177 1.00 94.12 88 ALA A CA 1
ATOM 717 C C . ALA A 1 88 ? -21.493 4.024 16.011 1.00 94.12 88 ALA A C 1
ATOM 719 O O . ALA A 1 88 ? -21.896 2.861 15.971 1.00 94.12 88 ALA A O 1
ATOM 720 N N . LYS A 1 89 ? -21.792 4.917 15.063 1.00 89.06 89 LYS A N 1
ATOM 721 C CA . LYS A 1 89 ? -22.591 4.617 13.869 1.00 89.06 89 LYS A CA 1
ATOM 722 C C . LYS A 1 89 ? -21.725 4.764 12.628 1.00 89.06 89 LYS A C 1
ATOM 724 O O . LYS A 1 89 ? -21.091 5.797 12.434 1.00 89.06 89 LYS A O 1
ATOM 729 N N . ILE A 1 90 ? -21.739 3.745 11.776 1.00 89.88 90 ILE A N 1
ATOM 730 C CA . ILE A 1 90 ? -21.066 3.785 10.479 1.00 89.88 90 ILE A CA 1
ATOM 731 C C . ILE A 1 90 ? -21.932 4.610 9.531 1.00 89.88 90 ILE A C 1
ATOM 733 O O . ILE A 1 90 ? -23.086 4.263 9.280 1.00 89.88 90 ILE A O 1
ATOM 737 N N . LYS A 1 91 ? -21.384 5.710 9.013 1.00 89.94 91 LYS A N 1
ATOM 738 C CA . LYS A 1 91 ? -22.033 6.509 7.975 1.00 89.94 91 LYS A CA 1
ATOM 739 C C . LYS A 1 91 ? -21.378 6.194 6.638 1.00 89.94 91 LYS A C 1
ATOM 741 O O . LYS A 1 91 ? -20.262 6.633 6.382 1.00 89.94 91 LYS A O 1
ATOM 746 N N . ILE A 1 92 ? -22.080 5.440 5.799 1.00 87.38 92 ILE A N 1
ATOM 747 C CA . ILE A 1 92 ? -21.656 5.193 4.420 1.00 87.38 92 ILE A CA 1
ATOM 748 C C . ILE A 1 92 ? -21.930 6.474 3.626 1.00 87.38 92 ILE A C 1
ATOM 750 O O . ILE A 1 92 ? -23.057 6.971 3.612 1.00 87.38 92 ILE A O 1
ATOM 754 N N . ILE A 1 93 ? -20.884 7.043 3.030 1.00 87.44 93 ILE A N 1
ATOM 755 C CA . ILE A 1 93 ? -20.999 8.194 2.134 1.00 87.44 93 ILE A CA 1
ATOM 756 C C . ILE A 1 93 ? -21.126 7.632 0.722 1.00 87.44 93 ILE A C 1
ATOM 758 O O . ILE A 1 93 ? -20.178 7.052 0.206 1.00 87.44 93 ILE A O 1
ATOM 762 N N . ASP A 1 94 ? -22.308 7.789 0.136 1.00 82.50 94 ASP A N 1
ATOM 763 C CA . ASP A 1 94 ? -22.605 7.391 -1.239 1.00 82.50 94 ASP A CA 1
ATOM 764 C C . ASP A 1 94 ? -22.798 8.640 -2.113 1.00 82.50 94 ASP A C 1
ATOM 766 O O . ASP A 1 94 ? -23.023 9.749 -1.602 1.00 82.50 94 ASP A O 1
ATOM 770 N N . GLN A 1 95 ? -22.709 8.475 -3.431 1.00 81.62 95 GLN A N 1
ATOM 771 C CA . GLN A 1 95 ? -22.975 9.550 -4.377 1.00 81.62 95 GLN A CA 1
ATOM 772 C C . GLN A 1 95 ? -24.389 10.108 -4.175 1.00 81.62 95 GLN A C 1
ATOM 774 O O . GLN A 1 95 ? -25.356 9.403 -3.869 1.00 81.62 95 GLN A O 1
ATOM 779 N N . LYS A 1 96 ? -24.520 11.428 -4.324 1.00 76.06 96 LYS A N 1
ATOM 780 C CA . LYS A 1 96 ? -25.767 12.143 -4.048 1.00 76.06 96 LYS A CA 1
ATOM 781 C C . LYS A 1 96 ? -26.795 11.819 -5.140 1.00 76.06 96 LYS A C 1
ATOM 783 O O . LYS A 1 96 ? -26.819 12.461 -6.183 1.00 76.06 96 LYS A O 1
ATOM 788 N N . LYS A 1 97 ? -27.663 10.835 -4.898 1.00 78.31 97 LYS A N 1
ATOM 789 C CA . LYS A 1 97 ? -28.719 10.459 -5.853 1.00 78.31 97 LYS A CA 1
ATOM 790 C C . LYS A 1 97 ? -29.718 11.603 -6.057 1.00 78.31 97 LYS A C 1
ATOM 792 O O . LYS A 1 97 ? -30.235 12.179 -5.088 1.00 78.31 97 LYS A O 1
ATOM 797 N N . SER A 1 98 ? -30.030 11.901 -7.320 1.00 82.50 98 SER A N 1
ATOM 798 C CA . SER A 1 98 ? -31.073 12.868 -7.690 1.00 82.50 98 SER A CA 1
ATOM 799 C C . SER A 1 98 ? -32.436 12.457 -7.106 1.00 82.50 98 SER A C 1
ATOM 801 O O . SER A 1 98 ? -32.668 11.298 -6.754 1.00 82.50 98 SER A O 1
ATOM 803 N N . PHE A 1 99 ? -33.357 13.411 -6.951 1.00 79.50 99 PHE A N 1
ATOM 804 C CA . PHE A 1 99 ? -34.705 13.145 -6.431 1.00 79.50 99 PHE A CA 1
ATOM 805 C C . PHE A 1 99 ? -35.456 12.098 -7.271 1.00 79.50 99 PHE A C 1
ATOM 807 O O . PHE A 1 99 ? -36.069 11.189 -6.712 1.00 79.50 99 PHE A O 1
ATOM 814 N N . ILE A 1 100 ? -35.329 12.182 -8.600 1.00 79.75 100 ILE A N 1
ATOM 815 C CA . ILE A 1 100 ? -35.927 11.240 -9.556 1.00 79.75 100 ILE A CA 1
ATOM 816 C C . ILE A 1 100 ? -35.313 9.848 -9.377 1.00 79.75 100 ILE A C 1
ATOM 818 O O . ILE A 1 100 ? -36.036 8.870 -9.220 1.00 79.75 100 ILE A O 1
ATOM 822 N N . GLN A 1 101 ? -33.981 9.767 -9.294 1.00 75.12 101 GLN A N 1
ATOM 823 C CA . GLN A 1 101 ? -33.268 8.505 -9.095 1.00 75.12 101 GLN A CA 1
ATOM 824 C C . GLN A 1 101 ? -33.693 7.814 -7.793 1.00 75.12 101 GLN A C 1
ATOM 826 O O . GLN A 1 101 ? -33.977 6.622 -7.806 1.00 75.12 101 GLN A O 1
ATOM 831 N N . ARG A 1 102 ? -33.832 8.557 -6.682 1.00 75.69 102 ARG A N 1
ATOM 832 C CA . ARG A 1 102 ? -34.340 8.002 -5.412 1.00 75.69 102 ARG A CA 1
ATOM 833 C C . ARG A 1 102 ? -35.756 7.449 -5.538 1.00 75.69 102 ARG A C 1
ATOM 835 O O . ARG A 1 102 ? -35.984 6.332 -5.090 1.00 75.69 102 ARG A O 1
ATOM 842 N N . ARG A 1 103 ? -36.672 8.199 -6.160 1.00 76.00 103 ARG A N 1
ATOM 843 C CA . ARG A 1 103 ? -38.076 7.787 -6.345 1.00 76.00 103 ARG A CA 1
ATOM 844 C C . ARG A 1 103 ? -38.228 6.562 -7.246 1.00 76.00 103 ARG A C 1
ATOM 846 O O . ARG A 1 103 ? -39.075 5.725 -6.966 1.00 76.00 103 ARG A O 1
ATOM 853 N N . LEU A 1 104 ? -37.411 6.449 -8.291 1.00 72.38 104 LEU A N 1
ATOM 854 C CA . LEU A 1 104 ? -37.452 5.314 -9.216 1.00 72.38 104 LEU A CA 1
ATOM 855 C C . LEU A 1 104 ? -36.735 4.072 -8.656 1.00 72.38 104 LEU A C 1
ATOM 857 O O . LEU A 1 104 ? -37.163 2.951 -8.910 1.00 72.38 104 LEU A O 1
ATOM 861 N N . SER A 1 105 ? -35.687 4.255 -7.843 1.00 64.81 105 SER A N 1
ATOM 862 C CA . SER A 1 105 ? -34.934 3.148 -7.226 1.00 64.81 105 SER A CA 1
ATOM 863 C C . SER A 1 105 ? -35.657 2.456 -6.063 1.00 64.81 105 SER A C 1
ATOM 865 O O . SER A 1 105 ? -35.375 1.301 -5.774 1.00 64.81 105 SER A O 1
ATOM 867 N N . SER A 1 106 ? -36.606 3.123 -5.397 1.00 62.56 106 SER A N 1
ATOM 868 C CA . SER A 1 106 ? -37.374 2.521 -4.295 1.00 62.56 106 SER A CA 1
ATOM 869 C C . SER A 1 106 ? -38.481 1.563 -4.747 1.00 62.56 106 SER A C 1
ATOM 871 O O . SER A 1 106 ? -39.030 0.852 -3.912 1.00 62.56 106 SER A O 1
ATOM 873 N N . SER A 1 107 ? -38.837 1.553 -6.035 1.00 57.94 107 SER A N 1
ATOM 874 C CA . SER A 1 107 ? -39.933 0.734 -6.578 1.00 57.94 107 SER A CA 1
ATOM 875 C C . SER A 1 107 ? -39.472 -0.389 -7.508 1.00 57.94 107 SER A C 1
ATOM 877 O O . SER A 1 107 ? -40.317 -1.085 -8.063 1.00 57.94 107 SER A O 1
ATOM 879 N N . LEU A 1 108 ? -38.163 -0.573 -7.710 1.00 52.72 108 LEU A N 1
ATOM 880 C CA . LEU A 1 108 ? -37.627 -1.561 -8.646 1.00 52.72 108 LEU A CA 1
ATOM 881 C C . LEU A 1 108 ? -36.507 -2.385 -7.987 1.00 52.72 108 LEU A C 1
ATOM 883 O O . LEU A 1 108 ? -35.591 -1.799 -7.410 1.00 52.72 108 LEU A O 1
ATOM 887 N N . PRO A 1 109 ? -36.542 -3.730 -8.064 1.00 48.66 109 PRO A N 1
ATOM 888 C CA . PRO A 1 109 ? -35.428 -4.564 -7.632 1.00 48.66 109 PRO A CA 1
ATOM 889 C C . PRO A 1 109 ? -34.166 -4.209 -8.430 1.00 48.66 109 PRO A C 1
ATOM 891 O O . PRO A 1 109 ? -34.227 -4.033 -9.647 1.00 48.66 109 PRO A O 1
ATOM 894 N N . ASN A 1 110 ? -33.031 -4.129 -7.733 1.00 50.22 110 ASN A N 1
ATOM 895 C CA . ASN A 1 110 ? -31.700 -3.692 -8.188 1.00 50.22 110 ASN A CA 1
ATOM 896 C C . ASN A 1 110 ? -31.050 -4.518 -9.336 1.00 50.22 110 ASN A C 1
ATOM 898 O O . ASN A 1 110 ? -29.829 -4.632 -9.368 1.00 50.22 110 ASN A O 1
ATOM 902 N N . SER A 1 111 ? -31.790 -5.127 -10.269 1.00 50.91 111 SER A N 1
ATOM 903 C CA . SER A 1 111 ? -31.184 -6.044 -11.252 1.00 50.91 111 SER A CA 1
ATOM 904 C C . SER A 1 111 ? -31.696 -5.979 -12.692 1.00 50.91 111 SER A C 1
ATOM 906 O O . SER A 1 111 ? -31.296 -6.832 -13.478 1.00 50.91 111 SER A O 1
ATOM 908 N N . ILE A 1 112 ? -32.565 -5.034 -13.076 1.00 51.06 112 ILE A N 1
ATOM 909 C CA . ILE A 1 112 ? -33.163 -5.067 -14.434 1.00 51.06 112 ILE A CA 1
ATOM 910 C C . ILE A 1 112 ? -32.903 -3.801 -15.258 1.00 51.06 112 ILE A C 1
ATOM 912 O O . ILE A 1 112 ? -32.834 -3.882 -16.482 1.00 51.06 112 ILE A O 1
ATOM 916 N N . ILE A 1 113 ? -32.696 -2.639 -14.632 1.00 55.09 113 ILE A N 1
ATOM 917 C CA . ILE A 1 113 ? -32.470 -1.389 -15.368 1.00 55.09 113 ILE A CA 1
ATOM 918 C C . ILE A 1 113 ? -31.165 -0.771 -14.895 1.00 55.09 113 ILE A C 1
ATOM 920 O O . ILE A 1 113 ? -31.106 -0.097 -13.870 1.00 55.09 113 ILE A O 1
ATOM 924 N N . ASP A 1 114 ? -30.120 -1.034 -15.669 1.00 63.38 114 ASP A N 1
ATOM 925 C CA . ASP A 1 114 ? -28.854 -0.324 -15.601 1.00 63.38 114 ASP A CA 1
ATOM 926 C C . ASP A 1 114 ? -29.108 1.107 -16.098 1.00 63.38 114 ASP A C 1
ATOM 928 O O . ASP A 1 114 ? -29.142 1.380 -17.301 1.00 63.38 114 ASP A O 1
ATOM 932 N N . THR A 1 115 ? -29.464 1.999 -15.170 1.00 63.16 115 THR A N 1
ATOM 933 C CA . THR A 1 115 ? -29.919 3.361 -15.487 1.00 63.16 115 THR A CA 1
ATOM 934 C C . THR A 1 115 ? -28.879 4.144 -16.274 1.00 63.16 115 THR A C 1
ATOM 936 O O . THR A 1 115 ? -29.256 4.983 -17.088 1.00 63.16 115 THR A O 1
ATOM 939 N N . ASP A 1 116 ? -27.600 3.821 -16.094 1.00 61.50 116 ASP A N 1
ATOM 940 C CA . ASP A 1 116 ? -26.494 4.459 -16.802 1.00 61.50 116 ASP A CA 1
ATOM 941 C C . ASP A 1 116 ? -26.545 4.124 -18.299 1.00 61.50 116 ASP A C 1
ATOM 943 O O . ASP A 1 116 ? -26.484 5.021 -19.136 1.00 61.50 116 ASP A O 1
ATOM 947 N N . ARG A 1 117 ? -26.847 2.868 -18.658 1.00 64.38 117 ARG A N 1
ATOM 948 C CA . ARG A 1 117 ? -27.059 2.455 -20.058 1.00 64.38 117 ARG A CA 1
ATOM 949 C C . ARG A 1 117 ? -28.295 3.077 -20.700 1.00 64.38 117 ARG A C 1
ATOM 951 O O . ARG A 1 117 ? -28.336 3.274 -21.913 1.00 64.38 117 ARG A O 1
ATOM 958 N N . ALA A 1 118 ? -29.342 3.332 -19.917 1.00 69.50 118 ALA A N 1
ATOM 959 C CA . ALA A 1 118 ? -30.545 3.987 -20.423 1.00 69.50 118 ALA A CA 1
ATOM 960 C C . ALA A 1 118 ? -30.294 5.475 -20.714 1.00 69.50 118 ALA A C 1
ATOM 962 O O . ALA A 1 118 ? -30.798 5.991 -21.712 1.00 69.50 118 ALA A O 1
ATOM 963 N N . ILE A 1 119 ? -29.497 6.140 -19.872 1.00 73.44 119 ILE A N 1
ATOM 964 C CA . ILE A 1 119 ? -29.073 7.531 -20.064 1.00 73.44 119 ILE A CA 1
ATOM 965 C C . ILE A 1 119 ? -28.120 7.633 -21.259 1.00 73.44 119 ILE A C 1
ATOM 967 O O . ILE A 1 119 ? -28.382 8.442 -22.143 1.00 73.44 119 ILE A O 1
ATOM 971 N N . GLU A 1 120 ? -27.116 6.757 -21.367 1.00 75.12 120 GLU A N 1
ATOM 972 C CA . GLU A 1 120 ? -26.221 6.702 -22.535 1.00 75.12 120 GLU A CA 1
ATOM 973 C C . GLU A 1 120 ? -26.999 6.528 -23.844 1.00 75.12 120 GLU A C 1
ATOM 975 O O . GLU A 1 120 ? -26.769 7.264 -24.797 1.00 75.12 120 GLU A O 1
ATOM 980 N N . LYS A 1 121 ? -27.988 5.624 -23.892 1.00 78.00 121 LYS A N 1
ATOM 981 C CA . LYS A 1 121 ? -28.826 5.432 -25.091 1.00 78.00 121 LYS A CA 1
ATOM 982 C C . LYS A 1 121 ? -29.693 6.642 -25.436 1.00 78.00 121 LYS A C 1
ATOM 984 O O . LYS A 1 121 ? -30.023 6.846 -26.605 1.00 78.00 121 LYS A O 1
ATOM 989 N N . LEU A 1 122 ? -30.123 7.412 -24.438 1.00 77.12 122 LEU A N 1
ATOM 990 C CA . LEU A 1 122 ? -30.885 8.642 -24.657 1.00 77.12 122 LEU A CA 1
ATOM 991 C C . LEU A 1 122 ? -29.984 9.770 -25.160 1.00 77.12 122 LEU A C 1
ATOM 993 O O . LEU A 1 122 ? -30.377 10.476 -26.087 1.00 77.12 122 LEU A O 1
ATOM 997 N N . GLU A 1 123 ? -28.786 9.915 -24.596 1.00 76.88 123 GLU A N 1
ATOM 998 C CA . GLU A 1 123 ? -27.778 10.868 -25.068 1.00 76.88 123 GLU A CA 1
ATOM 999 C C . GLU A 1 123 ? -27.318 10.526 -26.485 1.00 76.88 123 GLU A C 1
ATOM 1001 O O . GLU A 1 123 ? -27.279 11.406 -27.344 1.00 76.88 123 GLU A O 1
ATOM 1006 N N . GLU A 1 124 ? -27.075 9.245 -26.763 1.00 79.06 124 GLU A N 1
ATOM 1007 C CA . GLU A 1 124 ? -26.761 8.731 -28.092 1.00 79.06 124 GLU A CA 1
ATOM 1008 C C . GLU A 1 124 ? -27.877 9.096 -29.080 1.00 79.06 124 GLU A C 1
ATOM 1010 O 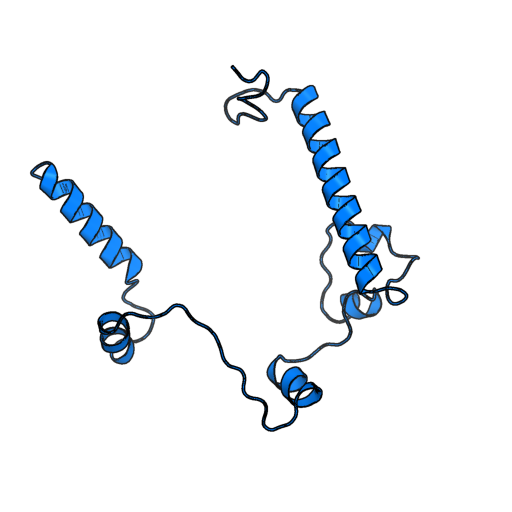O . GLU A 1 124 ? -27.618 9.765 -30.078 1.00 79.06 124 GLU A O 1
ATOM 1015 N N . LYS A 1 125 ? -29.143 8.776 -28.779 1.00 79.06 125 LYS A N 1
ATOM 1016 C CA . LYS A 1 125 ? -30.278 9.167 -29.635 1.00 79.06 125 LYS A CA 1
ATOM 1017 C C . LYS A 1 125 ? -30.403 10.678 -29.827 1.00 79.06 125 LYS A C 1
ATOM 1019 O O . LYS A 1 125 ? -30.714 11.125 -30.927 1.00 79.06 125 LYS A O 1
ATOM 1024 N N . ALA A 1 126 ? -30.175 11.473 -28.786 1.00 81.00 126 ALA A N 1
ATOM 1025 C CA . ALA A 1 126 ? -30.218 12.927 -28.892 1.00 81.00 126 ALA A CA 1
ATOM 1026 C C . ALA A 1 126 ? -29.100 13.461 -29.806 1.00 81.00 126 ALA A C 1
ATOM 1028 O O . ALA A 1 126 ? -29.347 14.367 -30.607 1.00 81.00 126 ALA A O 1
ATOM 1029 N N . LEU A 1 127 ? -27.902 12.873 -29.738 1.00 81.25 127 LEU A N 1
ATOM 1030 C CA . LEU A 1 127 ? -26.780 13.183 -30.623 1.00 81.25 127 LEU A CA 1
ATOM 1031 C C . LEU A 1 127 ? -27.079 12.786 -32.073 1.00 81.25 127 LEU A C 1
ATOM 1033 O O . LEU A 1 127 ? -26.860 13.605 -32.961 1.00 81.25 127 LEU A O 1
ATOM 1037 N N . TRP A 1 128 ? -27.645 11.602 -32.322 1.00 77.81 128 TRP A N 1
ATOM 1038 C CA . TRP A 1 128 ? -28.046 11.170 -33.670 1.00 77.81 128 TRP A CA 1
ATOM 1039 C C . TRP A 1 128 ? -29.186 12.015 -34.252 1.00 77.81 128 TRP A C 1
ATOM 1041 O O . TRP A 1 128 ? -29.133 12.373 -35.428 1.00 77.81 128 TRP A O 1
ATOM 1051 N N . SER A 1 129 ? -30.125 12.480 -33.420 1.00 78.75 129 SER A N 1
ATOM 1052 C CA . SER A 1 129 ? -31.210 13.364 -33.874 1.00 78.75 129 SER A CA 1
ATOM 1053 C C . SER A 1 129 ? -30.711 14.707 -34.422 1.00 78.75 129 SER A C 1
ATOM 1055 O O . SER A 1 129 ? -31.336 15.281 -35.314 1.00 78.75 129 SER A O 1
ATOM 1057 N N . ARG A 1 130 ? -29.549 15.198 -33.955 1.00 74.19 130 ARG A N 1
ATOM 1058 C CA . ARG A 1 130 ? -28.903 16.401 -34.516 1.00 74.19 130 ARG A CA 1
ATOM 1059 C C . ARG A 1 130 ? -28.403 16.192 -35.945 1.00 74.19 130 ARG A C 1
ATOM 1061 O O . ARG A 1 130 ? -28.247 17.171 -36.668 1.00 74.19 130 ARG A O 1
ATOM 1068 N N . TYR A 1 131 ? -28.168 14.944 -36.340 1.00 77.75 131 TYR A N 1
ATOM 1069 C CA . TYR A 1 131 ? -27.760 14.547 -37.686 1.00 77.75 131 TYR A CA 1
ATOM 1070 C C . TYR A 1 131 ? -28.931 14.039 -38.546 1.00 77.75 131 TYR A C 1
ATOM 1072 O O . TYR A 1 131 ? -28.709 13.650 -39.689 1.00 77.75 131 TYR A O 1
ATOM 1080 N N . GLY A 1 132 ? -30.171 14.089 -38.038 1.00 65.44 132 GLY A N 1
ATOM 1081 C CA . GLY A 1 132 ? -31.383 13.763 -38.798 1.00 65.44 132 GLY A CA 1
ATOM 1082 C C . GLY A 1 132 ? -31.643 12.269 -39.028 1.00 65.44 132 GLY A C 1
ATOM 1083 O O . GLY A 1 132 ? -32.359 11.938 -39.972 1.00 65.44 132 GLY A O 1
ATOM 1084 N N . LEU A 1 133 ? -31.079 11.389 -38.190 1.00 52.47 133 LEU A N 1
ATOM 1085 C CA . LEU A 1 133 ? -31.348 9.943 -38.154 1.00 52.47 133 LEU A CA 1
ATOM 1086 C C . LEU A 1 133 ? -32.053 9.539 -36.853 1.00 52.47 133 LEU A C 1
ATOM 1088 O O . LEU A 1 133 ? -31.707 10.107 -35.790 1.00 52.47 133 LEU A O 1
#

Solvent-accessible surface area (backbone atoms only — not comparable to full-atom values): 8483 Å² total; per-residue (Å²): 136,65,98,64,80,66,66,80,41,89,92,52,85,84,51,70,68,54,52,52,53,49,50,55,53,51,50,54,52,50,53,51,50,52,52,52,51,45,68,75,44,49,87,49,45,44,74,94,44,46,71,64,67,72,63,79,68,87,66,65,71,67,56,25,34,74,46,25,77,42,89,76,88,81,52,74,70,58,53,44,31,71,75,65,32,88,83,57,75,89,78,85,86,70,82,85,70,52,74,66,55,53,63,57,55,76,77,48,77,98,81,79,75,66,61,65,63,55,49,52,53,49,53,50,49,55,58,39,47,77,75,76,96

Secondary structure (DSSP, 8-state):
--TTTTTT-TTSPPPHHHHHHHHHHHHHHHHHHHHHHHHHHGGGS-GGGHHHHTSS----HHHHHHTTS-S----HHHHHHHHH-TT-----------HHHHHHHTTS-TTS--HHHHHHHHHHHHHHHTTT-

Radius of gyration: 25.42 Å; Cα contacts (8 Å, |Δi|>4): 45; chains: 1; bounding box: 56×34×60 Å

Organism: NCBI:txid408172

InterPro domains:
  IPR002142 Peptidase S49 [PF01343] (3-82)
  IPR029045 ClpP/crotonase-like domain superfamily [SSF52096] (15-75)

pLDDT: mean 84.8, std 13.03, range [48.66, 97.94]

Foldseek 3Di:
DDPCPCQPPVVDDHDPVSVVVVVVVVVVVLVVVLVVQCVVQPPLADPVCSCVVSVPDDDPFVRCNVRSNDVHDDDPQVVCCVPPNPPDDDDDDDPDDDPVRVVVVVPDPPPDDPVVVVVVVVVVVVVVVVVVD

Mean predicted aligned error: 12.73 Å

Sequence (133 aa):
SGKSKSFLDPFKAEKKEDIERLKIIQEQIHENFISYVKNRRGLKIKKNQETEIFSGLFWVGQKAIDLGLADEIGSIHDIIKQRFGKKAKIKIIDQKKSFIQRRLSSSLPNSIIDTDRAIEKLEEKALWSRYGL